Protein AF-X1SH04-F1 (afdb_monomer_lite)

InterPro domains:
  IPR025496 Protein of unknown function DUF4387 [PF14330] (4-67)

Secondary structure (DSSP, 8-state):
---HHHHEEEEEEEEETTTEEEEEEEESSHHHHHHHHHH--SSHHHHHHHHT--GGG------------

Radius of gyration: 13.15 Å; chains: 1; bounding box: 38×21×35 Å

Sequence (69 aa):
MDKLVDLANILRSKNAGPLNITFDIILKDNKTFNRVKNSGVINEELISNLYKVAKEDVSILEYEVVNAT

Foldseek 3Di:
DDDLVNQFPDWDWDDDPDPDIDIDGHGDDPVSLCVVVVVCPDALVNVCVVVVHDSVPDDDDDDDDDDDD

Structure (mmCIF, N/CA/C/O backbone):
data_AF-X1SH04-F1
#
_entry.id   AF-X1SH04-F1
#
loop_
_atom_site.group_PDB
_atom_site.id
_atom_site.type_symbol
_atom_site.label_atom_id
_atom_site.label_alt_id
_atom_site.label_comp_id
_atom_site.label_asym_id
_atom_site.label_entity_id
_atom_site.label_seq_id
_atom_site.pdbx_PDB_ins_code
_atom_site.Cartn_x
_atom_site.Cartn_y
_atom_site.Cartn_z
_atom_site.occupancy
_atom_site.B_iso_or_equiv
_atom_site.auth_seq_id
_atom_site.auth_comp_id
_atom_site.auth_asym_id
_atom_site.auth_atom_id
_atom_site.pdbx_PDB_model_num
ATOM 1 N N . MET A 1 1 ? -5.700 -10.195 -17.175 1.00 77.12 1 MET A N 1
ATOM 2 C CA . MET A 1 1 ? -5.534 -9.241 -16.063 1.00 77.12 1 MET A CA 1
ATOM 3 C C . MET A 1 1 ? -4.497 -9.844 -15.143 1.00 77.12 1 MET A C 1
ATOM 5 O O . MET A 1 1 ? -4.689 -10.985 -14.740 1.00 77.12 1 MET A O 1
ATOM 9 N N . ASP A 1 2 ? -3.385 -9.150 -14.918 1.00 90.31 2 ASP A N 1
ATOM 10 C CA . ASP A 1 2 ? -2.294 -9.673 -14.087 1.00 90.31 2 ASP A CA 1
ATOM 11 C C . ASP A 1 2 ? -2.687 -9.554 -12.614 1.00 90.31 2 ASP A C 1
ATOM 13 O O . ASP A 1 2 ? -3.324 -8.568 -12.227 1.00 90.31 2 ASP A O 1
ATOM 17 N N . LYS A 1 3 ? -2.322 -10.533 -11.783 1.00 92.88 3 LYS A N 1
ATOM 18 C CA . LYS A 1 3 ? -2.499 -10.405 -10.335 1.00 92.88 3 LYS A CA 1
ATOM 19 C C . LYS A 1 3 ? -1.292 -9.687 -9.752 1.00 92.88 3 LYS A C 1
ATOM 21 O O . LYS A 1 3 ? -0.164 -9.907 -10.181 1.00 92.88 3 LYS A O 1
ATOM 26 N N . LEU A 1 4 ? -1.514 -8.883 -8.713 1.00 93.38 4 LEU A N 1
ATOM 27 C CA . LEU A 1 4 ? -0.428 -8.181 -8.024 1.00 93.38 4 LEU A CA 1
ATOM 28 C C . LEU A 1 4 ? 0.658 -9.146 -7.516 1.00 93.38 4 LEU A C 1
ATOM 30 O O . LEU A 1 4 ? 1.838 -8.837 -7.620 1.00 93.38 4 LEU A O 1
ATOM 34 N N . VAL A 1 5 ? 0.263 -10.331 -7.036 1.00 93.25 5 VAL A N 1
ATOM 35 C CA . VAL A 1 5 ? 1.191 -11.377 -6.570 1.00 93.25 5 VAL A CA 1
ATOM 36 C C . VAL A 1 5 ? 2.109 -11.908 -7.676 1.00 93.25 5 VAL A C 1
ATOM 38 O O . VAL A 1 5 ? 3.236 -12.283 -7.385 1.00 93.25 5 VAL A O 1
ATOM 41 N N . ASP A 1 6 ? 1.669 -11.881 -8.937 1.00 94.88 6 ASP A N 1
ATOM 42 C CA . ASP A 1 6 ? 2.477 -12.337 -10.075 1.00 94.88 6 ASP A CA 1
ATOM 43 C C . ASP A 1 6 ? 3.510 -11.272 -10.497 1.00 94.88 6 ASP A C 1
ATOM 45 O O . ASP A 1 6 ? 4.522 -11.583 -11.123 1.00 94.88 6 ASP A O 1
ATOM 49 N N . LEU A 1 7 ? 3.252 -10.001 -10.162 1.00 94.25 7 LEU A N 1
ATOM 50 C CA . LEU A 1 7 ? 4.132 -8.859 -10.443 1.00 94.25 7 LEU A CA 1
ATOM 51 C C . LEU A 1 7 ? 5.104 -8.561 -9.288 1.00 94.25 7 LEU A C 1
ATOM 53 O O . LEU A 1 7 ? 6.159 -7.954 -9.498 1.00 94.25 7 LEU A O 1
ATOM 57 N N . ALA A 1 8 ? 4.739 -8.954 -8.068 1.00 94.75 8 ALA A N 1
ATOM 58 C CA . ALA A 1 8 ? 5.518 -8.726 -6.863 1.00 94.75 8 ALA A CA 1
ATOM 59 C C . ALA A 1 8 ? 6.627 -9.768 -6.698 1.00 94.75 8 ALA A C 1
ATOM 61 O O . ALA A 1 8 ? 6.397 -10.970 -6.749 1.00 94.75 8 ALA A O 1
ATOM 62 N N . ASN A 1 9 ? 7.840 -9.287 -6.436 1.00 95.38 9 ASN A N 1
ATOM 63 C CA . ASN A 1 9 ? 8.940 -10.123 -5.972 1.00 95.38 9 ASN A CA 1
ATOM 64 C C . ASN A 1 9 ? 8.768 -10.468 -4.484 1.00 95.38 9 ASN A C 1
ATOM 66 O O . ASN A 1 9 ? 9.049 -11.585 -4.061 1.00 95.38 9 ASN A O 1
ATOM 70 N N . ILE A 1 10 ? 8.294 -9.505 -3.687 1.00 94.94 10 ILE A N 1
ATOM 71 C CA . ILE A 1 10 ? 7.914 -9.714 -2.287 1.00 94.94 10 ILE A CA 1
ATOM 72 C C . ILE A 1 10 ? 6.559 -9.051 -2.058 1.00 94.94 10 ILE A C 1
ATOM 74 O O . ILE A 1 10 ? 6.370 -7.881 -2.384 1.00 94.94 10 ILE A O 1
ATOM 78 N N . LEU A 1 11 ? 5.640 -9.799 -1.455 1.00 95.25 11 LEU A N 1
ATOM 79 C CA . LEU A 1 11 ? 4.365 -9.308 -0.953 1.00 95.25 11 LEU A CA 1
ATOM 80 C C . LEU A 1 11 ? 4.175 -9.870 0.454 1.00 95.25 11 LEU A C 1
ATOM 82 O O . LEU A 1 11 ? 4.014 -11.079 0.618 1.00 95.25 11 LEU A O 1
ATOM 86 N N . ARG A 1 12 ? 4.241 -9.016 1.476 1.00 95.31 12 ARG A N 1
ATOM 87 C CA . ARG A 1 12 ? 4.138 -9.458 2.875 1.00 95.31 12 ARG A CA 1
ATOM 88 C C . ARG A 1 12 ? 3.423 -8.442 3.744 1.00 95.31 12 ARG A C 1
ATOM 90 O O . ARG A 1 12 ? 3.538 -7.243 3.516 1.00 95.31 12 ARG A O 1
ATOM 97 N N . SER A 1 13 ? 2.771 -8.931 4.788 1.00 95.38 13 SER A N 1
ATOM 98 C CA . SER A 1 13 ? 2.302 -8.116 5.904 1.00 95.38 13 SER A CA 1
ATOM 99 C C . SER A 1 13 ? 3.286 -8.176 7.069 1.00 95.38 13 SER A C 1
ATOM 101 O O . SER A 1 13 ? 3.913 -9.212 7.302 1.00 95.38 13 SER A O 1
ATOM 103 N N . LYS A 1 14 ? 3.365 -7.108 7.858 1.00 94.62 14 LYS A N 1
ATOM 104 C CA . LYS A 1 14 ? 4.042 -7.096 9.159 1.00 94.62 14 LYS A CA 1
ATOM 105 C C . LYS A 1 14 ? 3.233 -6.284 10.164 1.00 94.62 14 LYS A C 1
ATOM 107 O O . LYS A 1 14 ? 2.631 -5.266 9.818 1.00 94.62 14 LYS A O 1
ATOM 112 N N . ASN A 1 15 ? 3.243 -6.733 11.413 1.00 94.75 15 ASN A N 1
ATOM 113 C CA . ASN A 1 15 ? 2.679 -5.962 12.510 1.00 94.75 15 ASN A CA 1
ATOM 114 C C . ASN A 1 15 ? 3.589 -4.755 12.796 1.00 94.75 15 ASN A C 1
ATOM 116 O O . ASN A 1 15 ? 4.790 -4.933 13.004 1.00 94.75 15 ASN A O 1
ATOM 120 N N . ALA A 1 16 ? 3.038 -3.543 12.781 1.00 92.31 16 ALA A N 1
ATOM 121 C CA . ALA A 1 16 ? 3.762 -2.286 12.959 1.00 92.31 16 ALA A CA 1
ATOM 122 C C . ALA A 1 16 ? 3.325 -1.615 14.268 1.00 92.31 16 ALA A C 1
ATOM 124 O O . ALA A 1 16 ? 2.661 -0.579 14.296 1.00 92.31 16 ALA A O 1
ATOM 125 N N . GLY A 1 17 ? 3.711 -2.247 15.376 1.00 92.75 17 GLY A N 1
ATOM 126 C CA . GLY A 1 17 ? 3.289 -1.843 16.713 1.00 92.75 17 GLY A CA 1
ATOM 127 C C . GLY A 1 17 ? 1.882 -2.345 17.061 1.00 92.75 17 GLY A C 1
ATOM 128 O O . GLY A 1 17 ? 1.399 -3.296 16.453 1.00 92.75 17 GLY A O 1
ATOM 129 N N . PRO A 1 18 ? 1.232 -1.759 18.079 1.00 92.31 18 PRO A N 1
ATOM 130 C CA . PRO A 1 18 ? -0.062 -2.238 18.565 1.00 92.31 18 PRO A CA 1
ATOM 131 C C . PRO A 1 18 ? -1.264 -1.769 17.734 1.00 92.31 18 PRO A C 1
ATOM 133 O O . PRO A 1 18 ? -2.344 -2.328 17.886 1.00 92.31 18 PRO A O 1
ATOM 136 N N . LEU A 1 19 ? -1.096 -0.738 16.899 1.00 93.31 19 LEU A N 1
ATOM 137 C CA . LEU A 1 19 ? -2.211 -0.049 16.235 1.00 93.31 19 LEU A CA 1
ATOM 138 C C . LEU A 1 19 ? -2.219 -0.190 14.713 1.00 93.31 19 LEU A C 1
ATOM 140 O O . LEU A 1 19 ? -3.246 0.065 14.099 1.00 93.31 19 LEU A O 1
ATOM 144 N N . ASN A 1 20 ? -1.101 -0.587 14.100 1.00 94.00 20 ASN A N 1
ATOM 145 C CA . ASN A 1 20 ? -0.968 -0.593 12.648 1.00 94.00 20 ASN A CA 1
ATOM 146 C C . ASN A 1 20 ? -0.503 -1.953 12.139 1.00 94.00 20 ASN A C 1
ATOM 148 O O . ASN A 1 20 ? 0.392 -2.583 12.704 1.00 94.00 20 ASN A O 1
ATOM 152 N N . ILE A 1 21 ? -1.044 -2.348 10.993 1.00 95.62 21 ILE A N 1
ATOM 153 C CA . ILE A 1 21 ? -0.474 -3.380 10.135 1.00 95.62 21 ILE A CA 1
ATOM 154 C C . ILE A 1 21 ? 0.064 -2.701 8.881 1.00 95.62 21 ILE A C 1
ATOM 156 O O . ILE A 1 21 ? -0.519 -1.746 8.379 1.00 95.62 21 ILE A O 1
ATOM 160 N N . THR A 1 22 ? 1.196 -3.175 8.375 1.00 96.44 22 THR A N 1
ATOM 161 C CA . THR A 1 22 ? 1.798 -2.633 7.152 1.00 96.44 22 THR A CA 1
ATOM 162 C C . THR A 1 22 ? 2.002 -3.741 6.138 1.00 96.44 22 THR A C 1
ATOM 164 O O . THR A 1 22 ? 2.245 -4.893 6.505 1.00 96.44 22 THR A O 1
ATOM 167 N N . PHE A 1 23 ? 1.901 -3.384 4.862 1.00 96.50 23 PHE A N 1
ATOM 168 C CA . PHE A 1 23 ? 2.130 -4.281 3.741 1.00 96.50 23 PHE A CA 1
ATOM 169 C C . PHE A 1 23 ? 3.310 -3.764 2.929 1.00 96.50 23 PHE A C 1
ATOM 171 O O . PHE A 1 23 ? 3.295 -2.627 2.468 1.00 96.50 23 PHE A O 1
ATOM 178 N N . ASP A 1 24 ? 4.323 -4.606 2.750 1.00 95.44 24 ASP A N 1
ATOM 179 C CA . ASP A 1 24 ? 5.448 -4.308 1.872 1.00 95.44 24 ASP A CA 1
ATOM 180 C C . ASP A 1 24 ? 5.181 -4.973 0.510 1.00 95.44 24 ASP A C 1
ATOM 182 O O . ASP A 1 24 ? 5.012 -6.197 0.437 1.00 95.44 24 ASP A O 1
ATOM 186 N N . ILE A 1 25 ? 5.163 -4.171 -0.559 1.00 95.56 25 ILE A N 1
ATOM 187 C CA . ILE A 1 25 ? 5.044 -4.622 -1.952 1.00 95.56 25 ILE A CA 1
ATOM 188 C C . ILE A 1 25 ? 6.334 -4.241 -2.674 1.00 95.56 25 ILE A C 1
ATOM 190 O O . ILE A 1 25 ? 6.556 -3.076 -2.992 1.00 95.56 25 ILE A O 1
ATOM 194 N N . ILE A 1 26 ? 7.194 -5.221 -2.934 1.00 94.81 26 ILE A N 1
ATOM 195 C CA . ILE A 1 26 ? 8.457 -5.015 -3.646 1.00 94.81 26 ILE A CA 1
ATOM 196 C C . ILE A 1 26 ? 8.311 -5.618 -5.035 1.00 94.81 26 ILE A C 1
ATOM 198 O O . ILE A 1 26 ? 8.086 -6.820 -5.184 1.00 94.81 26 ILE A O 1
ATOM 202 N N . LEU A 1 27 ? 8.436 -4.774 -6.053 1.00 94.75 27 LEU A N 1
ATOM 203 C CA . LEU A 1 27 ? 8.300 -5.151 -7.456 1.00 94.75 27 LEU A CA 1
ATOM 204 C C . LEU A 1 27 ? 9.671 -5.490 -8.050 1.00 94.75 27 LEU A C 1
ATOM 206 O O . LEU A 1 27 ? 10.707 -5.050 -7.556 1.00 94.75 27 LEU A O 1
ATOM 210 N N . LYS A 1 28 ? 9.674 -6.322 -9.094 1.00 89.69 28 LYS A N 1
ATOM 211 C CA . LYS A 1 28 ? 10.900 -6.919 -9.645 1.00 89.69 28 LYS A CA 1
ATOM 212 C C . LYS A 1 28 ? 11.860 -5.903 -10.273 1.00 89.69 28 LYS A C 1
ATOM 214 O O . LYS A 1 28 ? 13.071 -6.086 -10.211 1.00 89.69 28 LYS A O 1
ATOM 219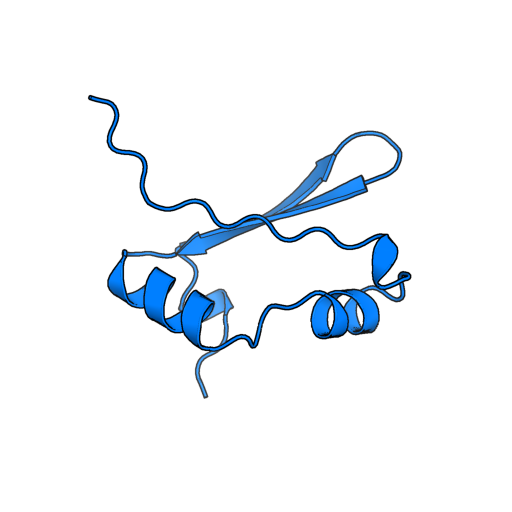 N N . ASP A 1 29 ? 11.318 -4.870 -10.910 1.00 92.19 29 ASP A N 1
ATOM 220 C CA . ASP A 1 29 ? 12.081 -3.864 -11.644 1.00 92.19 29 ASP A CA 1
ATOM 221 C C . ASP A 1 29 ? 11.332 -2.523 -11.724 1.00 92.19 29 ASP A C 1
ATOM 223 O O . ASP A 1 29 ? 10.123 -2.441 -11.485 1.00 92.19 29 ASP A O 1
ATOM 227 N N . ASN A 1 30 ? 12.056 -1.464 -12.105 1.00 92.69 30 ASN A N 1
ATOM 228 C CA . ASN A 1 30 ? 11.511 -0.108 -12.245 1.00 92.69 30 ASN A CA 1
ATOM 229 C C . ASN A 1 30 ? 10.376 -0.018 -13.27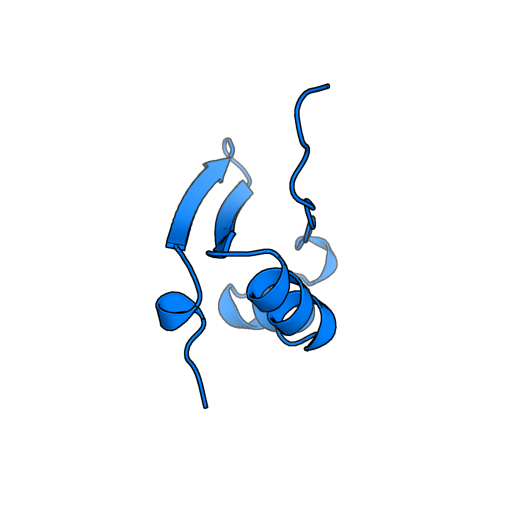6 1.00 92.69 30 ASN A C 1
ATOM 231 O O . ASN A 1 30 ? 9.467 0.797 -13.127 1.00 92.69 30 ASN A O 1
ATOM 235 N N . LYS A 1 31 ? 10.392 -0.853 -14.323 1.00 94.31 31 LYS A N 1
ATOM 236 C CA . LYS A 1 31 ? 9.335 -0.854 -15.345 1.00 94.31 31 LYS A CA 1
ATOM 237 C C . LYS A 1 31 ? 8.015 -1.348 -14.751 1.00 94.31 31 LYS A C 1
ATOM 239 O O . LYS A 1 31 ? 6.969 -0.742 -14.977 1.00 94.31 31 LYS A O 1
ATOM 244 N N . THR A 1 32 ? 8.071 -2.425 -13.977 1.00 94.50 32 THR A N 1
ATOM 245 C CA . THR A 1 32 ? 6.933 -3.013 -13.267 1.00 94.50 32 THR A CA 1
ATOM 246 C C . THR A 1 32 ? 6.452 -2.081 -12.162 1.00 94.50 32 THR A C 1
ATOM 248 O O . THR A 1 32 ? 5.248 -1.863 -12.050 1.00 94.50 32 THR A O 1
ATOM 251 N N . PHE A 1 33 ? 7.376 -1.460 -11.421 1.00 94.88 33 PHE A N 1
ATOM 252 C CA . PHE A 1 33 ? 7.064 -0.421 -10.439 1.00 94.88 33 PHE A CA 1
ATOM 253 C C . PHE A 1 33 ? 6.256 0.723 -11.043 1.00 94.88 33 PHE A C 1
ATOM 25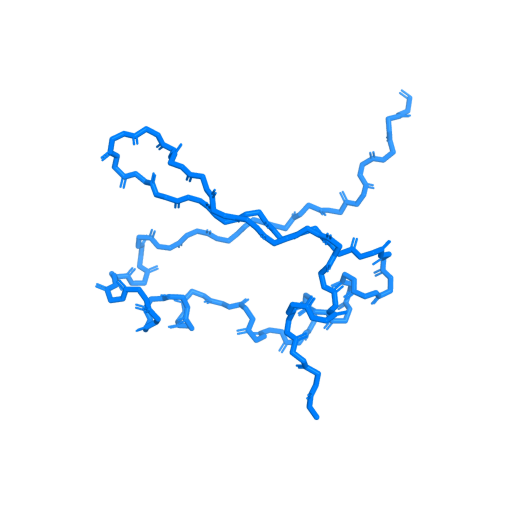5 O O . PHE A 1 33 ? 5.121 0.953 -10.631 1.00 94.88 33 PHE A O 1
ATOM 262 N N . ASN A 1 34 ? 6.783 1.360 -12.090 1.00 95.12 34 ASN A N 1
ATOM 263 C CA . ASN A 1 34 ? 6.107 2.470 -12.753 1.00 95.12 34 ASN A CA 1
ATOM 264 C C . ASN A 1 34 ? 4.758 2.053 -13.343 1.00 95.12 34 ASN A C 1
ATOM 266 O O . ASN A 1 34 ? 3.802 2.818 -13.283 1.00 95.12 34 ASN A O 1
ATOM 270 N N . ARG A 1 35 ? 4.640 0.829 -13.874 1.00 95.00 35 ARG A N 1
ATOM 271 C CA . ARG A 1 35 ? 3.359 0.307 -14.366 1.00 95.00 35 ARG A CA 1
ATOM 272 C C . ARG A 1 35 ? 2.317 0.190 -13.250 1.00 95.00 35 ARG A C 1
ATOM 274 O O . ARG A 1 35 ? 1.180 0.596 -13.463 1.00 95.00 35 ARG A O 1
ATOM 281 N N . VAL A 1 36 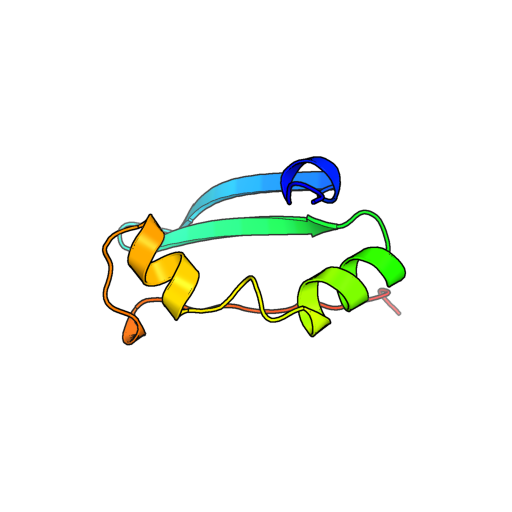? 2.677 -0.380 -12.098 1.00 95.00 36 VAL A N 1
ATOM 282 C CA . VAL A 1 36 ? 1.748 -0.557 -10.968 1.00 95.00 36 VAL A CA 1
ATOM 283 C C . VAL A 1 36 ? 1.392 0.795 -10.355 1.00 95.00 36 VAL A C 1
ATOM 285 O O . VAL A 1 36 ? 0.207 1.089 -10.227 1.00 95.00 36 VAL A O 1
ATOM 288 N N . LYS A 1 37 ? 2.387 1.642 -10.076 1.00 94.06 37 LYS A N 1
ATOM 289 C CA . LYS A 1 37 ? 2.204 3.017 -9.591 1.00 94.06 37 LYS A CA 1
ATOM 290 C C . LYS A 1 37 ? 1.253 3.814 -10.488 1.00 94.06 37 LYS A C 1
ATOM 292 O O . LYS A 1 37 ? 0.197 4.256 -10.048 1.00 94.06 37 LYS A O 1
ATOM 297 N N . ASN A 1 38 ? 1.561 3.901 -11.783 1.00 95.81 38 ASN A N 1
ATOM 298 C CA . ASN A 1 38 ? 0.773 4.692 -12.732 1.00 95.81 38 ASN A CA 1
ATOM 299 C C . ASN A 1 38 ? -0.614 4.100 -13.016 1.00 95.81 38 ASN A C 1
ATOM 301 O O . ASN A 1 38 ? -1.457 4.785 -13.589 1.00 95.81 38 ASN A O 1
ATOM 305 N N . SER A 1 39 ? -0.866 2.838 -12.647 1.00 95.38 39 SER A N 1
ATOM 306 C CA . SER A 1 39 ? -2.203 2.254 -12.779 1.00 95.38 39 SER A CA 1
ATOM 307 C C . SER A 1 39 ? -3.214 2.872 -11.811 1.00 95.38 39 SER A C 1
ATOM 309 O O . SER A 1 39 ? -4.411 2.782 -12.069 1.00 95.38 39 SER A O 1
ATOM 311 N N . GLY A 1 40 ? -2.757 3.444 -10.687 1.00 95.50 40 GLY A N 1
ATOM 312 C CA . GLY A 1 40 ? -3.623 3.994 -9.639 1.00 95.50 40 GLY A CA 1
ATOM 313 C C . GLY A 1 40 ? -4.541 2.967 -8.962 1.00 95.50 40 GLY A C 1
ATOM 314 O O . GLY A 1 40 ? -5.413 3.347 -8.184 1.00 95.50 40 GLY A O 1
ATOM 315 N N . VAL A 1 41 ? -4.375 1.669 -9.258 1.00 95.31 41 VAL A N 1
ATOM 316 C CA . VAL A 1 41 ? -5.230 0.597 -8.726 1.00 95.31 41 VAL A CA 1
ATOM 317 C C . VAL A 1 41 ? -5.025 0.436 -7.222 1.00 95.31 41 VAL A C 1
ATOM 319 O O . VAL A 1 41 ? -5.986 0.189 -6.503 1.00 95.31 41 VAL A O 1
ATOM 322 N N . ILE A 1 42 ? -3.788 0.585 -6.740 1.00 95.69 42 ILE A N 1
ATOM 323 C CA . ILE A 1 42 ? -3.485 0.590 -5.308 1.00 95.69 42 ILE A CA 1
ATOM 324 C C . ILE A 1 42 ? -3.663 2.021 -4.807 1.00 95.69 42 ILE A C 1
ATOM 326 O O . ILE A 1 42 ? -2.822 2.876 -5.057 1.00 95.69 42 ILE A O 1
ATOM 330 N N . ASN A 1 43 ? -4.778 2.266 -4.130 1.00 97.38 43 ASN A N 1
ATOM 331 C CA . ASN A 1 43 ? -5.137 3.556 -3.554 1.00 97.38 43 ASN A CA 1
ATOM 332 C C . ASN A 1 43 ? -5.863 3.349 -2.215 1.00 97.38 43 ASN A C 1
ATOM 334 O O . ASN A 1 43 ? -6.225 2.222 -1.856 1.00 97.38 43 ASN A O 1
ATOM 338 N N . GLU A 1 44 ? -6.071 4.428 -1.467 1.00 98.12 44 GLU A N 1
ATOM 339 C CA . GLU A 1 44 ? -6.634 4.372 -0.118 1.00 98.12 44 GLU A CA 1
ATOM 340 C C . GLU A 1 44 ? -8.064 3.822 -0.110 1.00 98.12 44 GLU A C 1
ATOM 342 O O . GLU A 1 44 ? -8.449 3.134 0.829 1.00 98.12 44 GLU A O 1
ATOM 347 N N . GLU A 1 45 ? -8.842 4.064 -1.169 1.00 98.31 45 GLU A N 1
ATOM 348 C CA . GLU A 1 45 ? -10.209 3.551 -1.299 1.00 98.31 45 GLU A CA 1
ATOM 349 C C . GLU A 1 45 ? -10.235 2.026 -1.457 1.00 98.31 45 GLU A C 1
ATOM 351 O O . GLU A 1 45 ? -11.003 1.344 -0.775 1.00 98.31 45 GLU A O 1
ATOM 356 N N . LEU A 1 46 ? -9.365 1.462 -2.301 1.00 97.44 46 LEU A N 1
ATOM 357 C CA . LEU A 1 46 ? -9.237 0.013 -2.441 1.00 97.44 46 LEU A CA 1
ATOM 358 C C . LEU A 1 46 ? -8.866 -0.632 -1.100 1.00 97.44 46 LEU A C 1
ATOM 360 O O . LEU A 1 46 ? -9.495 -1.604 -0.682 1.00 97.44 46 LEU A O 1
ATOM 364 N N . ILE A 1 47 ? -7.843 -0.103 -0.427 1.00 97.62 47 ILE A N 1
ATOM 365 C CA . ILE A 1 47 ? -7.336 -0.678 0.825 1.00 97.62 47 ILE A CA 1
ATOM 366 C C . ILE A 1 47 ? -8.362 -0.535 1.957 1.00 97.62 47 ILE A C 1
ATOM 368 O O . ILE A 1 47 ? -8.609 -1.510 2.670 1.00 97.62 47 ILE A O 1
ATOM 372 N N . SER A 1 48 ? -9.011 0.627 2.077 1.00 98.19 48 SER A N 1
ATOM 373 C CA . SER A 1 48 ? -10.102 0.869 3.029 1.00 98.19 48 SER A CA 1
ATOM 374 C C . SER A 1 48 ? -11.219 -0.164 2.872 1.00 98.19 48 SER A C 1
ATOM 376 O O . SER A 1 48 ? -11.616 -0.796 3.853 1.00 98.19 48 SER A O 1
ATOM 378 N N . ASN A 1 49 ? -11.653 -0.428 1.637 1.00 98.25 49 ASN A N 1
ATOM 379 C CA . ASN A 1 49 ? -12.697 -1.412 1.352 1.00 98.25 49 ASN A CA 1
ATOM 380 C C . ASN A 1 49 ? -12.266 -2.855 1.664 1.00 98.25 49 ASN A C 1
ATOM 382 O O . ASN A 1 49 ? -13.053 -3.627 2.215 1.00 98.25 49 ASN A O 1
ATOM 386 N N . LEU A 1 50 ? -11.026 -3.232 1.334 1.00 96.81 50 LEU A N 1
ATOM 387 C CA . LEU A 1 50 ? -10.510 -4.585 1.580 1.00 96.81 50 LEU A CA 1
ATOM 388 C C . LEU A 1 50 ? -10.382 -4.905 3.075 1.00 96.81 50 LEU A C 1
ATOM 390 O O . LEU A 1 50 ? -10.700 -6.021 3.488 1.00 96.81 50 LEU A O 1
ATOM 394 N N . TYR A 1 51 ? -9.934 -3.938 3.878 1.00 95.75 51 TYR A N 1
ATOM 395 C CA . TYR A 1 51 ? -9.644 -4.136 5.303 1.00 95.75 51 TYR A CA 1
ATOM 396 C C . TYR A 1 51 ? -10.695 -3.546 6.249 1.00 95.75 51 TYR A C 1
ATOM 398 O O . TYR A 1 51 ? -10.582 -3.729 7.458 1.00 95.75 51 TYR A O 1
ATOM 406 N N . LYS A 1 52 ? -11.751 -2.916 5.714 1.00 97.38 52 LYS A N 1
ATOM 407 C CA . LYS A 1 52 ? -12.873 -2.329 6.468 1.00 97.38 52 LYS A CA 1
ATOM 408 C C . LYS A 1 52 ? -12.421 -1.293 7.502 1.00 97.38 52 LYS A C 1
ATOM 410 O O . LYS A 1 52 ? -12.871 -1.308 8.646 1.00 97.38 52 LYS A O 1
ATOM 415 N N . VAL A 1 53 ? -11.534 -0.401 7.076 1.00 97.19 53 VAL A N 1
ATOM 416 C CA . VAL A 1 53 ? -11.017 0.724 7.871 1.00 97.19 53 VAL A CA 1
ATOM 417 C C . VAL A 1 53 ? -11.416 2.051 7.233 1.00 97.19 53 VAL A C 1
ATOM 419 O O . VAL A 1 53 ? -11.777 2.077 6.054 1.00 97.19 53 VAL A O 1
ATOM 422 N N . ALA A 1 54 ? -11.366 3.150 7.987 1.00 97.88 54 ALA A N 1
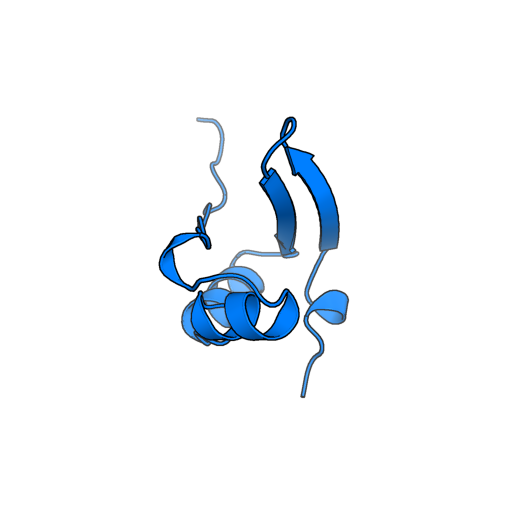ATOM 423 C CA . ALA A 1 54 ? -11.625 4.471 7.424 1.00 97.88 54 ALA A CA 1
ATOM 424 C C . ALA A 1 54 ? -10.537 4.830 6.398 1.00 97.88 54 ALA A C 1
ATOM 426 O O . ALA A 1 54 ? -9.391 4.393 6.514 1.00 97.88 54 ALA A O 1
ATOM 427 N N . LYS A 1 55 ? -10.887 5.610 5.368 1.00 97.88 55 LYS A N 1
ATOM 428 C CA . LYS A 1 55 ? -9.932 5.990 4.315 1.00 97.88 55 LYS A CA 1
ATOM 429 C C . LYS A 1 55 ? -8.786 6.824 4.891 1.00 97.88 55 LYS A C 1
ATOM 431 O O . LYS A 1 55 ? -7.654 6.707 4.436 1.00 97.88 55 LYS A O 1
ATOM 436 N N . GLU A 1 56 ? -9.084 7.616 5.916 1.00 97.62 56 GLU A N 1
ATOM 437 C CA . GLU A 1 56 ? -8.142 8.493 6.611 1.00 97.62 56 GLU A CA 1
ATOM 438 C C . GLU A 1 56 ? -7.097 7.711 7.427 1.00 97.62 56 GLU A C 1
ATOM 440 O O . GLU A 1 56 ? -6.023 8.239 7.704 1.00 97.62 56 GLU A O 1
ATOM 445 N N . ASP A 1 57 ? -7.382 6.446 7.756 1.00 97.19 57 ASP A N 1
ATOM 446 C CA . ASP A 1 57 ? -6.468 5.549 8.473 1.00 97.19 57 ASP A CA 1
ATOM 447 C C . ASP A 1 57 ? -5.518 4.793 7.525 1.00 97.19 57 ASP A C 1
ATOM 449 O O . ASP A 1 57 ? -4.658 4.026 7.966 1.00 97.19 57 ASP A O 1
ATOM 453 N N . VAL A 1 58 ? -5.660 4.975 6.207 1.00 98.00 58 VAL A N 1
ATOM 454 C CA . VAL A 1 58 ? -4.812 4.328 5.205 1.00 98.00 58 VAL A CA 1
ATOM 455 C C . VAL A 1 58 ? -3.727 5.290 4.739 1.00 98.00 58 VAL A C 1
ATOM 457 O O . VAL A 1 58 ? -3.998 6.403 4.304 1.00 98.00 58 VAL A O 1
ATOM 460 N N . SER A 1 59 ? -2.476 4.834 4.770 1.00 97.19 59 SER A N 1
ATOM 461 C CA . SER A 1 59 ? -1.334 5.556 4.203 1.00 97.19 59 SER A CA 1
ATOM 462 C C . SER A 1 59 ? -0.605 4.682 3.191 1.00 97.19 59 SER A C 1
ATOM 464 O O . SER A 1 59 ? -0.260 3.537 3.487 1.00 97.19 59 SER A O 1
ATOM 466 N N . ILE A 1 60 ? -0.344 5.229 2.004 1.00 96.75 60 ILE A N 1
ATOM 467 C CA . ILE A 1 60 ? 0.420 4.569 0.942 1.00 96.75 60 ILE A CA 1
ATOM 468 C C . ILE A 1 60 ? 1.681 5.388 0.687 1.00 96.75 60 ILE A C 1
ATOM 470 O O . ILE A 1 60 ? 1.621 6.592 0.456 1.00 96.75 60 ILE A O 1
ATOM 474 N N . LEU A 1 61 ? 2.832 4.721 0.750 1.00 95.25 61 LEU A N 1
ATOM 475 C CA . LEU A 1 61 ? 4.135 5.328 0.506 1.00 95.25 61 LEU A CA 1
ATOM 476 C C . LEU A 1 61 ? 4.826 4.592 -0.635 1.00 95.25 61 LEU A C 1
ATOM 478 O O . LEU A 1 61 ? 4.969 3.368 -0.615 1.00 95.25 61 LEU A O 1
ATOM 482 N N . GLU A 1 62 ? 5.268 5.360 -1.621 1.00 94.19 62 GLU A N 1
ATOM 483 C CA . GLU A 1 62 ? 5.984 4.862 -2.785 1.00 94.19 62 GLU A CA 1
ATOM 484 C C . GLU A 1 62 ? 7.475 5.147 -2.625 1.00 94.19 62 GLU A C 1
ATOM 486 O O . GLU A 1 62 ? 7.881 6.293 -2.437 1.00 94.19 62 GLU A O 1
ATOM 491 N N . TYR A 1 63 ? 8.295 4.105 -2.734 1.00 90.69 63 TYR A N 1
ATOM 492 C CA . TYR A 1 63 ? 9.748 4.228 -2.712 1.00 90.69 63 TYR A CA 1
ATOM 493 C C . TYR A 1 63 ? 10.299 3.817 -4.071 1.00 90.69 63 TYR A C 1
ATOM 495 O O . TYR A 1 63 ? 10.188 2.657 -4.468 1.00 90.69 63 TYR A O 1
ATOM 503 N N . GLU A 1 64 ? 10.896 4.767 -4.784 1.00 84.19 64 GLU A N 1
ATOM 504 C CA . GLU A 1 64 ? 11.719 4.444 -5.947 1.00 84.19 64 GLU A CA 1
ATOM 505 C C . GLU A 1 64 ? 13.009 3.754 -5.489 1.00 84.19 64 GLU A C 1
ATOM 507 O O . GLU A 1 64 ? 13.412 3.869 -4.328 1.00 84.19 64 GLU A O 1
ATOM 512 N N . VAL A 1 65 ? 13.661 3.010 -6.386 1.00 75.31 65 VAL A N 1
ATOM 513 C CA . VAL A 1 65 ? 14.943 2.371 -6.070 1.00 75.31 65 VAL A 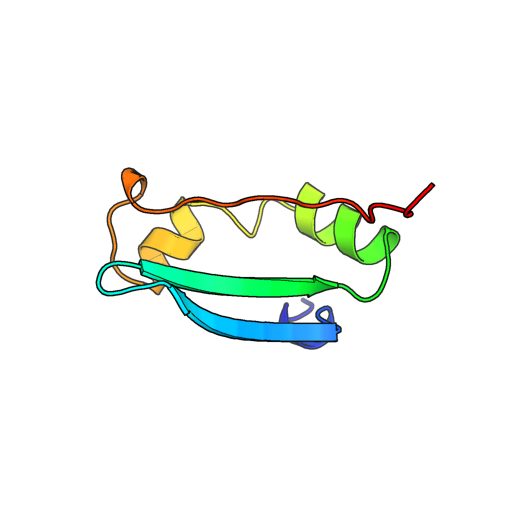CA 1
ATOM 514 C C . VAL A 1 65 ? 15.946 3.451 -5.667 1.00 75.31 65 VAL A C 1
ATOM 516 O O . VAL A 1 65 ? 16.429 4.214 -6.502 1.00 75.31 65 VAL A O 1
ATOM 519 N N . VAL A 1 66 ? 16.268 3.500 -4.375 1.00 64.25 66 VAL A N 1
ATOM 520 C CA . VAL A 1 66 ? 17.333 4.348 -3.850 1.00 64.25 66 VAL A CA 1
ATOM 521 C C . VAL A 1 66 ? 18.641 3.610 -4.099 1.00 64.25 66 VAL A C 1
ATOM 523 O O . VAL A 1 66 ? 18.980 2.666 -3.385 1.00 64.25 66 VAL A O 1
ATOM 526 N N . ASN A 1 67 ? 19.371 4.010 -5.138 1.00 56.72 67 ASN A N 1
ATOM 527 C CA . ASN A 1 67 ? 20.770 3.619 -5.248 1.00 56.72 67 ASN A CA 1
ATOM 528 C C . ASN A 1 67 ? 21.512 4.311 -4.101 1.00 56.72 67 ASN A C 1
ATOM 530 O O . ASN A 1 67 ? 21.477 5.537 -4.005 1.00 56.72 67 ASN A O 1
ATOM 534 N N . ALA A 1 68 ? 22.132 3.536 -3.212 1.00 53.00 68 ALA A N 1
ATOM 535 C CA . ALA A 1 68 ? 23.063 4.096 -2.245 1.00 53.00 68 ALA A CA 1
ATOM 536 C C . ALA A 1 68 ? 24.245 4.681 -3.032 1.00 53.00 68 ALA A C 1
ATOM 538 O O . ALA A 1 68 ? 24.974 3.931 -3.684 1.00 53.00 68 ALA A O 1
ATOM 539 N N . THR A 1 69 ? 24.352 6.009 -3.046 1.00 46.97 69 THR A N 1
ATOM 540 C CA . THR A 1 69 ? 25.501 6.735 -3.598 1.00 46.97 69 THR A CA 1
ATOM 541 C C . THR A 1 69 ? 26.702 6.625 -2.674 1.00 46.97 69 THR A C 1
ATOM 543 O O . THR A 1 69 ? 26.492 6.644 -1.438 1.00 46.97 69 THR A O 1
#

Organism: NCBI:txid412755

pLDDT: mean 92.19, std 10.08, range [46.97, 98.31]